Protein AF-A0A9W5U252-F1 (afdb_monomer_lite)

Radius of gyration: 11.84 Å; chains: 1; bounding box: 29×29×25 Å

Organism: NCBI:txid1827502

Secondary structure (DSSP, 8-state):
-EEEEEETTEEEEEEEEEE-TTTSSEEEEEEE-TT--EEEEEEP-TT---GGGGTT--TTT--EEE-HHHHEEEE--

Foldseek 3Di:
DWKWFDELNDIFTWPDWDADPVPRHTQWTWTADPVRAIAIEGADDDPQQCRHVCVPPHPPPDHHYHNRVVGMDDDDD

pLDDT: mean 89.46, std 9.3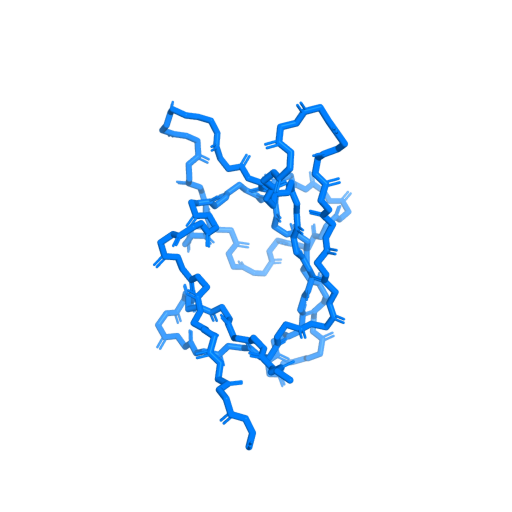3, range [60.31, 97.06]

Structure (mmCIF, N/CA/C/O backbone):
data_AF-A0A9W5U252-F1
#
_entry.id   AF-A0A9W5U252-F1
#
loop_
_atom_site.group_PDB
_atom_site.id
_atom_site.type_symbol
_atom_site.label_atom_id
_atom_site.label_alt_id
_atom_site.label_comp_id
_atom_site.label_asym_id
_atom_site.label_entity_id
_atom_site.label_seq_id
_atom_site.pdbx_PDB_ins_code
_atom_site.Cartn_x
_atom_site.Cartn_y
_atom_site.Cartn_z
_atom_site.occupancy
_atom_site.B_iso_or_equiv
_atom_site.auth_seq_id
_atom_site.auth_comp_id
_atom_site.auth_asym_id
_atom_site.auth_atom_id
_atom_site.pdbx_PDB_model_num
ATOM 1 N N . MET A 1 1 ? -5.179 -14.147 5.352 1.00 80.81 1 MET A N 1
ATOM 2 C CA . MET A 1 1 ? -4.112 -13.160 5.611 1.00 80.81 1 MET A CA 1
ATOM 3 C C . MET A 1 1 ? -4.624 -11.786 5.214 1.00 80.81 1 MET A C 1
ATOM 5 O O . MET A 1 1 ? -5.122 -11.644 4.101 1.00 80.81 1 MET A O 1
ATOM 9 N N . ARG A 1 2 ? -4.591 -10.821 6.134 1.00 90.38 2 ARG A N 1
ATOM 10 C CA . ARG A 1 2 ? -4.942 -9.415 5.870 1.00 90.38 2 ARG A CA 1
ATOM 11 C C . ARG A 1 2 ? -3.660 -8.587 5.835 1.00 90.38 2 ARG A C 1
ATOM 13 O O . ARG A 1 2 ? -2.634 -9.025 6.348 1.00 90.38 2 ARG A O 1
ATOM 20 N N . ALA A 1 3 ? -3.715 -7.417 5.213 1.00 95.44 3 ALA A N 1
ATOM 21 C CA . ALA A 1 3 ? -2.599 -6.487 5.184 1.00 95.44 3 ALA A CA 1
ATOM 22 C C . ALA A 1 3 ? -3.071 -5.097 5.595 1.00 95.44 3 ALA A C 1
ATOM 24 O O . ALA A 1 3 ? -4.177 -4.679 5.248 1.00 95.44 3 ALA A O 1
ATOM 25 N N . LYS A 1 4 ? -2.212 -4.379 6.308 1.00 96.81 4 LYS A N 1
ATOM 26 C CA . LYS A 1 4 ? -2.363 -2.955 6.594 1.00 96.81 4 LYS A CA 1
ATOM 27 C C . LYS A 1 4 ? -1.180 -2.192 6.021 1.00 96.81 4 LYS A C 1
ATOM 29 O O . LYS A 1 4 ? -0.090 -2.747 5.916 1.00 96.81 4 LYS A O 1
ATOM 34 N N . ILE A 1 5 ? -1.375 -0.925 5.679 1.00 96.31 5 ILE A N 1
ATOM 35 C CA . ILE A 1 5 ? -0.283 0.004 5.380 1.00 96.31 5 ILE A CA 1
ATOM 36 C C . ILE A 1 5 ? -0.184 1.060 6.476 1.00 96.31 5 ILE A C 1
ATOM 38 O O . ILE A 1 5 ? -1.191 1.644 6.872 1.00 96.31 5 ILE A O 1
ATOM 42 N N . LYS A 1 6 ? 1.041 1.329 6.937 1.00 96.81 6 LYS A N 1
ATOM 43 C CA . LYS A 1 6 ? 1.344 2.431 7.850 1.00 96.81 6 LYS A CA 1
ATOM 44 C C . LYS A 1 6 ? 1.816 3.673 7.086 1.00 96.81 6 LYS A C 1
ATOM 46 O O . LYS A 1 6 ? 2.892 3.674 6.480 1.00 96.81 6 LYS A O 1
ATOM 51 N N . VAL A 1 7 ? 1.015 4.735 7.130 1.00 95.19 7 VAL A N 1
ATOM 52 C CA . VAL A 1 7 ? 1.291 6.042 6.505 1.00 95.19 7 VAL A CA 1
ATOM 53 C C . VAL A 1 7 ? 0.538 7.148 7.253 1.00 95.19 7 VAL A C 1
ATOM 55 O O . VAL A 1 7 ? -0.480 6.883 7.890 1.00 95.19 7 VAL A O 1
ATOM 58 N N . TRP A 1 8 ? 1.037 8.386 7.238 1.00 95.31 8 TRP A N 1
ATOM 59 C CA . TRP A 1 8 ? 0.386 9.543 7.876 1.00 95.31 8 TRP A CA 1
ATOM 60 C C . TRP A 1 8 ? 0.114 9.341 9.372 1.00 95.31 8 TRP A C 1
ATOM 62 O O . TRP A 1 8 ? -0.903 9.788 9.906 1.00 95.31 8 TRP A O 1
ATOM 72 N N . GLY A 1 9 ? 1.006 8.610 10.044 1.00 94.62 9 GLY A N 1
ATOM 73 C CA . GLY A 1 9 ? 0.887 8.283 11.465 1.00 94.62 9 GLY A CA 1
ATOM 74 C C . GLY A 1 9 ? -0.237 7.301 11.823 1.00 94.62 9 GLY A C 1
ATOM 75 O O . GLY A 1 9 ? -0.483 7.099 13.009 1.00 94.62 9 GLY A O 1
ATOM 76 N N . LYS A 1 10 ? -0.905 6.682 10.841 1.00 96.06 10 LYS A N 1
ATOM 77 C CA . LYS A 1 10 ? -2.008 5.729 11.042 1.00 96.06 10 LYS A CA 1
ATOM 78 C C . LYS A 1 10 ? -1.780 4.432 10.265 1.00 96.06 10 LYS A C 1
ATOM 80 O O . LYS A 1 10 ? -0.893 4.346 9.416 1.00 96.06 10 LYS A O 1
ATOM 85 N N . GLU A 1 11 ? -2.585 3.424 10.579 1.00 97.00 11 GLU A N 1
ATOM 86 C CA . GLU A 1 11 ? -2.667 2.171 9.832 1.00 97.00 11 GLU A CA 1
ATOM 87 C C . GLU A 1 11 ? -3.999 2.104 9.090 1.00 97.00 11 GLU A C 1
ATOM 89 O O . GLU A 1 11 ? -5.049 2.358 9.680 1.00 97.00 11 GLU A O 1
ATOM 94 N N . TYR A 1 12 ? -3.951 1.722 7.819 1.00 96.69 12 TYR A N 1
ATOM 95 C CA . TYR A 1 12 ? -5.132 1.562 6.977 1.00 96.69 12 TYR A CA 1
ATOM 96 C C . TYR A 1 12 ? -5.205 0.141 6.448 1.00 96.69 12 TYR A C 1
ATOM 98 O O . TYR A 1 12 ? -4.179 -0.451 6.106 1.00 96.69 12 TYR A O 1
ATOM 106 N N . LEU A 1 13 ? -6.417 -0.406 6.375 1.00 97.06 13 LEU A N 1
ATOM 107 C CA . LEU A 1 13 ? -6.644 -1.719 5.785 1.00 97.06 13 LEU A CA 1
ATOM 108 C C . LEU A 1 13 ? -6.352 -1.657 4.283 1.00 97.06 13 LEU A C 1
ATOM 110 O O . LEU A 1 13 ? -6.895 -0.816 3.573 1.00 97.06 13 LEU A O 1
ATOM 114 N N . VAL A 1 14 ? -5.509 -2.564 3.800 1.00 96.88 14 VAL A N 1
ATOM 115 C CA . VAL A 1 14 ? -5.238 -2.695 2.369 1.00 96.88 14 VAL A CA 1
ATOM 116 C C . VAL A 1 14 ? -6.403 -3.421 1.706 1.00 96.88 14 VAL A C 1
ATOM 118 O O . VAL A 1 14 ? -6.749 -4.537 2.092 1.00 96.88 14 VAL A O 1
ATOM 121 N N . GLU A 1 15 ? -6.986 -2.793 0.688 1.00 96.12 15 GLU A N 1
ATOM 122 C CA . GLU A 1 15 ? -8.118 -3.335 -0.071 1.00 96.12 15 GLU A CA 1
ATOM 123 C C . GLU A 1 15 ? -7.659 -4.169 -1.271 1.00 96.12 15 GLU A C 1
ATOM 125 O O . GLU A 1 15 ? -8.294 -5.162 -1.623 1.00 96.12 15 GLU A O 1
ATOM 130 N N . SER A 1 16 ? -6.545 -3.781 -1.902 1.00 95.44 16 SER A N 1
ATOM 131 C CA . SER A 1 16 ? -5.980 -4.490 -3.052 1.00 95.44 16 SER A CA 1
ATOM 132 C C . SER A 1 16 ? -4.459 -4.392 -3.095 1.00 95.44 16 SER A C 1
ATOM 134 O O . SER A 1 16 ? -3.871 -3.385 -2.696 1.00 95.44 16 SER A O 1
ATOM 136 N N . ILE A 1 17 ? -3.823 -5.446 -3.613 1.00 95.00 17 ILE A N 1
ATOM 137 C CA . ILE A 1 17 ? -2.377 -5.535 -3.822 1.00 95.00 17 ILE A CA 1
ATOM 138 C C . ILE A 1 17 ? -2.120 -5.976 -5.261 1.00 95.00 17 ILE A C 1
ATOM 140 O O . ILE A 1 17 ? -2.476 -7.085 -5.665 1.00 95.00 17 ILE A O 1
ATOM 144 N N . GLY A 1 18 ? -1.457 -5.114 -6.026 1.00 95.00 18 GLY A N 1
ATOM 145 C CA . GLY A 1 18 ? -0.971 -5.412 -7.364 1.00 95.00 18 GLY A CA 1
ATOM 146 C C . GLY A 1 18 ? 0.474 -5.894 -7.330 1.00 95.00 18 GLY A C 1
ATOM 147 O O . GLY A 1 18 ? 1.345 -5.237 -6.759 1.00 95.00 18 GLY A O 1
ATOM 148 N N . TRP A 1 19 ? 0.751 -7.018 -7.988 1.00 94.75 19 TRP A N 1
ATOM 149 C CA . TRP A 1 19 ? 2.081 -7.630 -8.044 1.00 94.75 19 TRP A CA 1
ATOM 150 C C . TRP A 1 19 ? 2.736 -7.427 -9.412 1.00 94.75 19 TRP A C 1
ATOM 152 O O . TRP A 1 19 ? 2.105 -7.569 -10.460 1.00 94.75 19 TRP A O 1
ATOM 162 N N . SER A 1 20 ? 4.034 -7.133 -9.416 1.00 92.44 20 SER A N 1
ATOM 163 C CA . SER A 1 20 ? 4.851 -7.113 -10.627 1.00 92.44 20 SER A CA 1
ATOM 164 C C . SER A 1 20 ? 5.089 -8.544 -11.105 1.00 92.44 20 SER A C 1
ATOM 166 O O . SER A 1 20 ? 5.798 -9.303 -10.448 1.00 92.44 20 SER A O 1
ATOM 168 N N . LYS A 1 21 ? 4.570 -8.902 -12.287 1.00 92.31 21 LYS A N 1
ATOM 169 C CA . LYS A 1 21 ? 4.803 -10.232 -12.887 1.00 92.31 21 LYS A CA 1
ATOM 170 C C . LYS A 1 21 ? 6.287 -10.549 -13.094 1.00 92.31 21 LYS A C 1
ATOM 172 O O . LYS A 1 21 ? 6.674 -11.704 -12.997 1.00 92.31 21 LYS A O 1
ATOM 177 N N . ALA A 1 22 ? 7.106 -9.535 -13.378 1.00 92.69 22 ALA A N 1
ATOM 178 C CA . ALA A 1 22 ? 8.525 -9.717 -13.674 1.00 92.69 22 ALA A CA 1
ATOM 179 C C . ALA A 1 22 ? 9.368 -10.013 -12.423 1.00 92.69 22 ALA A C 1
ATOM 181 O O . ALA A 1 22 ? 10.329 -10.768 -12.498 1.00 92.69 22 ALA A O 1
ATOM 182 N N . SER A 1 23 ? 9.029 -9.405 -11.282 1.00 90.75 23 SER A N 1
ATOM 183 C CA . SER A 1 23 ? 9.840 -9.503 -10.058 1.00 90.75 23 SER A CA 1
ATOM 184 C C . SER A 1 23 ? 9.187 -10.303 -8.933 1.00 90.75 23 SER A C 1
ATOM 186 O O . SER A 1 23 ? 9.849 -10.588 -7.940 1.00 90.75 23 SER A O 1
ATOM 188 N N . GLY A 1 24 ? 7.890 -10.609 -9.039 1.00 90.81 24 GLY A N 1
ATOM 189 C CA . GLY A 1 24 ? 7.106 -11.200 -7.952 1.00 90.81 24 GLY A CA 1
ATOM 190 C C . GLY A 1 24 ? 6.939 -10.277 -6.740 1.00 90.81 24 GLY A C 1
ATOM 191 O O . GLY A 1 24 ? 6.452 -10.713 -5.704 1.00 90.81 24 GLY A O 1
ATOM 192 N N . ARG A 1 25 ? 7.348 -9.005 -6.842 1.00 91.44 25 ARG A N 1
ATOM 193 C CA . ARG A 1 25 ? 7.256 -8.018 -5.760 1.00 91.44 25 ARG A CA 1
ATOM 194 C C . ARG A 1 25 ? 6.003 -7.164 -5.904 1.00 91.44 25 ARG A C 1
ATOM 196 O O . ARG A 1 25 ? 5.465 -7.019 -7.002 1.00 91.44 25 ARG A O 1
ATOM 203 N N . ILE A 1 26 ? 5.575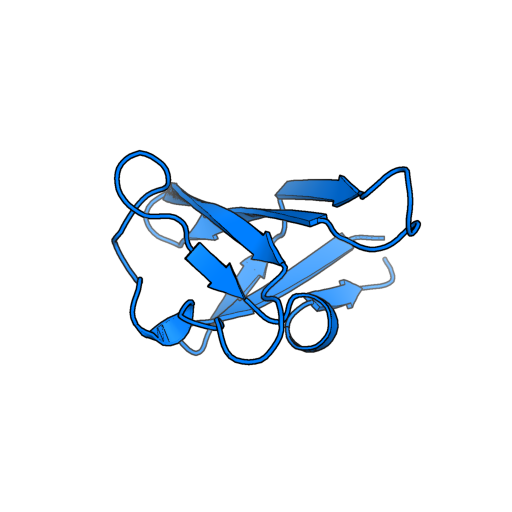 -6.557 -4.803 1.00 92.81 26 ILE A N 1
ATOM 204 C CA . ILE A 1 26 ? 4.453 -5.614 -4.793 1.00 92.81 26 ILE A CA 1
ATOM 205 C C . ILE A 1 26 ? 4.787 -4.432 -5.712 1.00 92.81 26 ILE A C 1
ATOM 207 O O . ILE A 1 26 ? 5.870 -3.856 -5.618 1.00 92.81 26 ILE A O 1
ATOM 211 N N . ALA A 1 27 ? 3.873 -4.102 -6.620 1.00 93.75 27 ALA A N 1
ATOM 212 C CA . ALA A 1 27 ? 3.984 -2.989 -7.559 1.00 93.75 27 ALA A CA 1
ATOM 213 C C . ALA A 1 27 ? 3.141 -1.787 -7.121 1.00 93.75 27 ALA A C 1
ATOM 215 O O . ALA A 1 27 ? 3.580 -0.650 -7.270 1.00 93.75 27 ALA A O 1
ATOM 216 N N . HIS A 1 28 ? 1.947 -2.037 -6.589 1.00 93.88 28 HIS A N 1
ATOM 217 C CA . HIS A 1 28 ? 1.084 -1.015 -6.010 1.00 93.88 28 HIS A CA 1
ATOM 218 C C . HIS A 1 28 ? 0.126 -1.630 -4.990 1.00 93.88 28 HIS A C 1
ATOM 220 O O . HIS A 1 28 ? -0.122 -2.836 -5.014 1.00 93.88 28 HIS A O 1
ATOM 226 N N . ILE A 1 29 ? -0.438 -0.794 -4.127 1.00 95.38 29 ILE A N 1
ATOM 227 C CA . ILE A 1 29 ? -1.571 -1.145 -3.271 1.00 95.38 29 ILE A CA 1
ATOM 228 C C . ILE A 1 29 ? -2.644 -0.067 -3.351 1.00 95.38 29 ILE A C 1
ATOM 230 O O . ILE A 1 29 ? -2.345 1.074 -3.707 1.00 95.38 29 ILE A O 1
ATOM 234 N N . SER A 1 30 ? -3.862 -0.415 -2.955 1.00 95.50 30 SER A N 1
ATOM 235 C CA . SER A 1 30 ? -4.920 0.562 -2.724 1.00 95.50 30 SER A CA 1
ATOM 236 C C . SER A 1 30 ? -5.565 0.393 -1.359 1.00 95.50 30 SER A C 1
ATOM 238 O O . SER A 1 30 ? -5.651 -0.717 -0.826 1.00 95.50 30 SER A O 1
ATOM 240 N N . PHE A 1 31 ? -6.009 1.510 -0.801 1.00 95.69 31 PHE A N 1
ATOM 241 C CA . PHE A 1 31 ? -6.706 1.584 0.475 1.00 95.69 31 PHE A CA 1
ATOM 242 C C . PHE A 1 31 ? -7.540 2.864 0.528 1.00 95.69 31 PHE A C 1
ATOM 244 O O . PHE A 1 31 ? -7.370 3.765 -0.302 1.00 95.69 31 PHE A O 1
ATOM 251 N N . ARG A 1 32 ? -8.414 2.939 1.528 1.00 95.44 32 ARG A N 1
ATOM 252 C CA . ARG A 1 32 ? -9.167 4.145 1.860 1.00 95.44 32 ARG A CA 1
ATOM 253 C C . ARG A 1 32 ? -8.781 4.665 3.230 1.00 95.44 32 ARG A C 1
ATOM 255 O O . ARG A 1 32 ? -8.417 3.882 4.113 1.00 95.44 32 ARG A O 1
ATOM 262 N N . ASP A 1 33 ? -8.824 5.980 3.384 1.00 94.50 33 ASP A N 1
ATOM 263 C CA . ASP A 1 33 ? -8.630 6.616 4.683 1.00 94.50 33 ASP A CA 1
ATOM 264 C C . ASP A 1 33 ? -9.944 6.726 5.478 1.00 94.50 33 ASP A C 1
ATOM 266 O O . ASP A 1 33 ? -10.985 6.192 5.092 1.00 94.50 33 ASP A O 1
ATOM 270 N N . GLU A 1 34 ? -9.898 7.395 6.632 1.00 94.19 34 GLU A N 1
ATOM 271 C CA . GLU A 1 34 ? -11.068 7.603 7.491 1.00 94.19 34 GLU A CA 1
ATOM 272 C C . GLU A 1 34 ? -12.191 8.453 6.872 1.00 94.19 34 GLU A C 1
ATOM 274 O O . GLU A 1 34 ? -13.299 8.462 7.411 1.00 94.19 34 GLU A O 1
ATOM 279 N N . LEU A 1 35 ? -11.911 9.184 5.790 1.00 93.75 35 LEU A N 1
ATOM 280 C CA . LEU A 1 35 ? -12.865 10.027 5.067 1.00 93.75 35 LEU A CA 1
ATOM 281 C C . LEU A 1 35 ? -13.403 9.342 3.803 1.00 93.75 35 LEU A C 1
ATOM 283 O O . LEU A 1 35 ? -14.119 9.978 3.034 1.00 93.75 35 LEU A O 1
ATOM 287 N N . ASP A 1 36 ? -13.101 8.052 3.619 1.00 92.44 36 ASP A N 1
ATOM 288 C CA . ASP A 1 36 ? -13.426 7.258 2.428 1.00 92.44 36 ASP A CA 1
ATOM 289 C C . ASP A 1 36 ? -12.664 7.695 1.159 1.00 92.44 36 ASP A C 1
ATOM 291 O O . ASP A 1 36 ? -12.962 7.210 0.063 1.00 92.44 36 ASP A O 1
ATOM 295 N N . ASP A 1 37 ? -11.636 8.548 1.287 1.00 91.88 37 ASP A N 1
ATOM 296 C CA . ASP A 1 37 ? -10.800 8.953 0.156 1.00 91.88 37 ASP A CA 1
ATOM 297 C C . ASP A 1 37 ? -9.964 7.767 -0.332 1.00 91.88 37 ASP A C 1
ATOM 299 O O . ASP A 1 37 ? -9.293 7.080 0.442 1.00 91.88 37 ASP A O 1
ATOM 303 N N . PHE A 1 38 ? -9.995 7.525 -1.644 1.00 92.69 38 PHE A N 1
ATOM 304 C CA . PHE A 1 38 ? -9.313 6.395 -2.265 1.00 92.69 38 PHE A CA 1
ATOM 305 C C . PHE A 1 38 ? -7.896 6.751 -2.717 1.00 92.69 38 PHE A C 1
ATOM 307 O O . PHE A 1 38 ? -7.684 7.681 -3.505 1.00 92.69 38 PHE A O 1
ATOM 314 N N . TYR A 1 39 ? -6.932 5.938 -2.286 1.00 93.50 39 TYR A N 1
ATOM 315 C CA . TYR A 1 39 ? -5.521 6.107 -2.610 1.00 93.50 39 TYR A CA 1
ATOM 316 C C . TYR A 1 39 ? -4.954 4.881 -3.315 1.00 93.50 39 TYR A C 1
ATOM 318 O O . TYR A 1 39 ? -5.267 3.737 -2.983 1.00 93.50 39 TYR A O 1
ATOM 326 N N . VAL A 1 40 ? -4.048 5.141 -4.259 1.00 93.94 40 VAL A N 1
ATOM 327 C C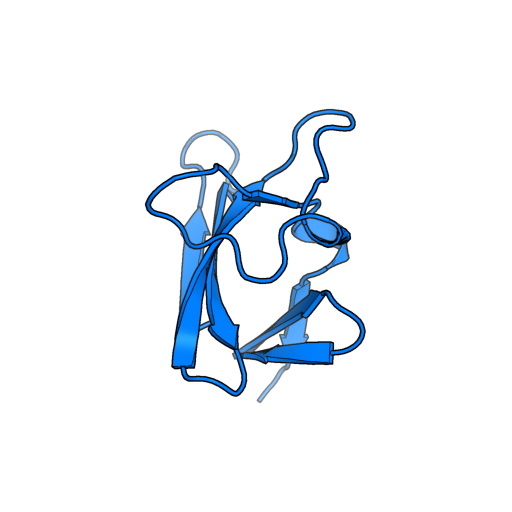A . VAL A 1 40 ? -3.212 4.124 -4.897 1.00 93.94 40 VAL A CA 1
ATOM 328 C C . VAL A 1 40 ? -1.760 4.501 -4.666 1.00 93.94 40 VAL A C 1
ATOM 330 O O . VAL A 1 40 ? -1.309 5.562 -5.093 1.00 93.94 40 VAL A O 1
ATOM 333 N N . PHE A 1 41 ? -1.032 3.639 -3.964 1.00 94.12 41 PHE A N 1
ATOM 334 C CA . PHE A 1 41 ? 0.388 3.827 -3.701 1.00 94.12 41 PHE A CA 1
ATOM 335 C C . PHE A 1 41 ? 1.183 2.887 -4.590 1.00 94.12 41 PHE A C 1
ATOM 337 O O . PHE A 1 41 ? 1.029 1.669 -4.518 1.00 94.12 41 PHE A O 1
ATOM 344 N N . HIS A 1 42 ? 2.062 3.452 -5.402 1.00 93.56 42 HIS A N 1
ATOM 345 C CA . HIS A 1 42 ? 3.007 2.734 -6.236 1.00 93.56 42 HIS A CA 1
ATOM 346 C C . HIS A 1 42 ? 4.287 2.444 -5.457 1.00 93.56 42 HIS A C 1
ATOM 348 O O . HIS A 1 42 ? 4.697 3.200 -4.576 1.00 93.56 42 HIS A O 1
ATOM 354 N N . LYS A 1 43 ? 4.960 1.347 -5.795 1.00 92.56 43 LYS A N 1
ATOM 355 C CA . LYS A 1 43 ? 6.270 1.045 -5.229 1.00 92.56 43 LYS A CA 1
ATOM 356 C C . LYS A 1 43 ? 7.277 2.127 -5.620 1.00 92.56 43 LYS A C 1
ATOM 358 O O . LYS A 1 43 ? 7.501 2.371 -6.804 1.00 92.56 43 LYS A O 1
ATOM 363 N N . ALA A 1 44 ? 7.910 2.734 -4.623 1.00 88.25 44 ALA A N 1
ATOM 364 C CA . ALA A 1 44 ? 9.014 3.656 -4.824 1.00 88.25 44 ALA A CA 1
ATOM 365 C C . ALA A 1 44 ? 10.247 2.918 -5.373 1.00 88.25 44 ALA A C 1
ATOM 367 O O . ALA A 1 44 ? 10.628 1.848 -4.888 1.00 88.25 44 ALA A O 1
ATOM 368 N N . TYR A 1 45 ? 10.910 3.531 -6.352 1.00 77.38 45 TYR A N 1
ATOM 369 C CA . TYR A 1 45 ? 12.264 3.174 -6.773 1.00 77.38 45 TYR A CA 1
ATOM 370 C C . TYR A 1 45 ? 13.226 4.231 -6.226 1.00 77.38 45 TYR A C 1
ATOM 372 O O . TYR A 1 45 ? 12.986 5.424 -6.413 1.00 77.38 45 TYR A O 1
ATOM 380 N N . SER A 1 46 ? 14.264 3.789 -5.503 1.00 65.00 46 SER A N 1
ATOM 381 C CA . SER A 1 46 ? 15.434 4.583 -5.078 1.00 65.00 46 SER A CA 1
ATOM 382 C C . SER A 1 46 ? 15.136 6.064 -4.765 1.00 65.00 46 SER A C 1
ATOM 384 O O . SER A 1 46 ? 15.482 6.944 -5.550 1.00 65.00 46 SER A O 1
ATOM 386 N N . ASN A 1 47 ? 14.519 6.322 -3.603 1.00 66.81 47 ASN A N 1
ATOM 387 C CA . ASN A 1 47 ? 14.258 7.649 -3.000 1.00 66.81 47 ASN A CA 1
ATOM 388 C C . ASN A 1 47 ? 13.043 8.443 -3.509 1.00 66.81 47 ASN A C 1
ATOM 390 O O . ASN A 1 47 ? 12.916 9.622 -3.197 1.00 66.81 47 ASN A O 1
ATOM 394 N N . SER A 1 48 ? 12.118 7.814 -4.229 1.00 80.75 48 SER A N 1
ATOM 395 C CA . SER A 1 48 ? 10.862 8.455 -4.651 1.00 80.75 48 SER A CA 1
ATOM 396 C C . SER A 1 48 ? 9.736 8.403 -3.609 1.00 80.75 48 SER A C 1
ATOM 398 O O . SER A 1 48 ? 8.624 8.785 -3.943 1.00 80.75 48 SER A O 1
ATOM 400 N N . ASP A 1 49 ? 9.978 7.954 -2.368 1.00 90.50 49 ASP A N 1
ATOM 401 C CA . ASP A 1 49 ? 8.920 7.873 -1.345 1.00 90.50 49 ASP A CA 1
ATOM 402 C C . ASP A 1 49 ? 8.400 9.279 -0.997 1.00 90.50 49 ASP A C 1
ATOM 404 O O . ASP A 1 49 ? 9.071 10.065 -0.328 1.00 90.50 49 ASP A O 1
ATOM 408 N N . ASN A 1 50 ? 7.206 9.590 -1.499 1.00 91.50 50 ASN A N 1
ATOM 409 C CA . ASN A 1 50 ? 6.499 10.852 -1.302 1.00 91.50 50 ASN A CA 1
ATOM 410 C C . ASN A 1 50 ? 5.187 10.642 -0.527 1.00 91.50 50 ASN A C 1
ATOM 412 O O . ASN A 1 50 ? 4.384 11.564 -0.405 1.00 91.50 50 ASN A O 1
ATOM 416 N N . ALA A 1 51 ? 4.963 9.439 0.010 1.00 91.62 51 ALA A N 1
ATOM 417 C CA . ALA A 1 51 ? 3.700 9.053 0.620 1.00 91.62 51 ALA A CA 1
ATOM 418 C C . ALA A 1 51 ? 3.273 10.015 1.731 1.00 91.62 51 ALA A C 1
ATOM 420 O O . ALA A 1 51 ? 2.129 10.458 1.757 1.00 91.62 51 ALA A O 1
ATOM 421 N N . GLU A 1 52 ? 4.200 10.398 2.612 1.00 91.75 52 GLU A N 1
ATOM 422 C CA . GLU A 1 52 ? 3.891 11.256 3.762 1.00 91.75 52 GLU A CA 1
ATOM 423 C C . GLU A 1 52 ? 3.485 12.684 3.367 1.00 91.75 52 GLU A C 1
ATOM 425 O O . GLU A 1 52 ? 2.660 13.289 4.047 1.00 91.75 52 GLU A O 1
ATOM 430 N N . SER A 1 53 ? 4.020 13.225 2.267 1.00 90.69 53 SER A N 1
ATOM 431 C CA . SER A 1 53 ? 3.712 14.588 1.812 1.00 90.69 53 SER A CA 1
ATOM 432 C C . SER A 1 53 ? 2.476 14.673 0.912 1.00 90.69 53 SER A C 1
ATOM 434 O O . SER A 1 53 ? 2.001 15.775 0.646 1.00 90.69 53 SER A O 1
ATOM 436 N N . MET A 1 54 ? 1.938 13.535 0.466 1.00 89.75 54 MET A N 1
ATOM 437 C CA . MET A 1 54 ? 0.831 13.457 -0.495 1.00 89.75 54 MET A CA 1
ATOM 438 C C . MET A 1 54 ? -0.547 13.221 0.145 1.00 89.75 54 MET A C 1
ATOM 440 O O . MET A 1 54 ? -1.498 12.881 -0.557 1.00 89.75 54 MET A O 1
ATOM 444 N N . LYS A 1 55 ? -0.709 13.406 1.465 1.00 88.81 55 LYS A N 1
ATOM 445 C CA . LYS A 1 55 ? -2.030 13.262 2.105 1.00 88.81 55 LYS A CA 1
ATOM 446 C C . LYS A 1 55 ? -3.058 14.206 1.462 1.00 88.81 55 LYS A C 1
ATOM 448 O O . LYS A 1 55 ? -2.785 15.393 1.294 1.00 88.81 55 LYS A O 1
ATOM 453 N N . GLY A 1 56 ? -4.236 13.683 1.113 1.00 84.88 56 GLY A N 1
ATOM 454 C CA . GLY A 1 56 ? -5.302 14.437 0.441 1.00 84.88 56 GLY A CA 1
ATOM 455 C C . GLY A 1 56 ? -5.081 14.666 -1.060 1.00 84.88 56 GLY A C 1
ATOM 456 O O . GLY A 1 56 ? -5.927 15.269 -1.718 1.00 84.88 56 GLY A O 1
ATOM 457 N N . LYS A 1 57 ? -3.963 14.196 -1.630 1.00 81.81 57 LYS A N 1
ATOM 458 C CA . LYS A 1 57 ? -3.776 14.095 -3.082 1.00 81.81 57 LYS A CA 1
ATOM 459 C C . LYS A 1 57 ? -4.264 12.721 -3.509 1.00 81.81 57 LYS A C 1
ATOM 461 O O . LYS A 1 57 ? -3.668 11.716 -3.144 1.00 81.81 57 LYS A O 1
ATOM 466 N N . THR A 1 58 ? -5.384 12.660 -4.216 1.00 69.75 58 THR A N 1
ATOM 467 C CA . THR A 1 58 ? -5.969 11.385 -4.646 1.00 69.75 58 THR A CA 1
ATOM 468 C C . THR A 1 58 ? -5.400 10.944 -5.995 1.00 69.75 58 THR A C 1
ATOM 470 O O . THR A 1 58 ? -4.771 11.720 -6.720 1.00 69.75 58 THR A O 1
ATOM 473 N N . ALA A 1 59 ? -5.633 9.675 -6.343 1.00 60.66 59 ALA A N 1
ATOM 474 C CA . ALA A 1 59 ? -5.018 8.973 -7.476 1.00 60.66 59 ALA A CA 1
ATOM 475 C C . ALA A 1 59 ? -5.234 9.607 -8.872 1.00 60.66 59 ALA A C 1
ATOM 477 O O . ALA A 1 59 ? -4.636 9.152 -9.844 1.00 60.66 59 ALA A O 1
ATOM 478 N N . ASN A 1 60 ? -6.070 10.643 -8.991 1.00 60.78 60 ASN A N 1
ATOM 479 C CA . ASN A 1 60 ? -6.401 11.273 -10.269 1.00 60.78 60 ASN A CA 1
ATOM 480 C C . ASN A 1 60 ? -5.443 12.396 -10.692 1.00 60.78 60 ASN A C 1
ATOM 482 O O . ASN A 1 60 ? -5.499 12.804 -11.852 1.00 60.78 60 ASN A O 1
ATOM 486 N N . THR A 1 61 ? -4.587 12.909 -9.802 1.00 60.31 61 THR A N 1
ATOM 487 C CA . THR A 1 61 ? -3.693 14.033 -10.148 1.00 60.31 61 THR A CA 1
ATOM 488 C C . THR A 1 61 ? -2.219 13.758 -9.906 1.00 60.31 61 THR A C 1
ATOM 490 O O . THR A 1 61 ? -1.398 14.256 -10.670 1.00 60.31 61 THR A O 1
ATOM 493 N N . ASP A 1 62 ? -1.869 12.944 -8.907 1.00 71.00 62 ASP A N 1
ATOM 494 C CA . ASP A 1 62 ? -0.481 12.757 -8.493 1.00 71.00 62 ASP A CA 1
ATOM 495 C C . ASP A 1 62 ? -0.180 11.286 -8.179 1.00 71.00 62 ASP A C 1
ATOM 497 O O . ASP A 1 62 ? -0.894 10.631 -7.420 1.00 71.00 62 ASP A O 1
ATOM 501 N N . LEU A 1 63 ? 0.905 10.758 -8.756 1.00 86.44 63 LEU A N 1
ATOM 502 C CA . LEU A 1 63 ? 1.386 9.420 -8.417 1.00 86.44 63 LEU A CA 1
ATOM 503 C C . LEU A 1 63 ? 2.028 9.448 -7.028 1.00 86.44 63 LEU A C 1
ATOM 505 O O . LEU A 1 63 ? 3.041 10.120 -6.799 1.00 86.44 63 LEU A O 1
ATOM 509 N N . ILE A 1 64 ? 1.445 8.679 -6.114 1.00 91.56 64 ILE A N 1
ATOM 510 C CA . ILE A 1 64 ? 1.984 8.487 -4.772 1.00 91.56 64 ILE A CA 1
ATOM 511 C C . ILE A 1 64 ? 2.901 7.274 -4.800 1.00 91.56 64 ILE A C 1
ATOM 513 O O . ILE A 1 64 ? 2.488 6.176 -5.169 1.00 91.56 64 ILE A O 1
ATOM 517 N N . TYR A 1 65 ? 4.148 7.470 -4.408 1.00 92.88 65 TYR A N 1
ATOM 518 C CA . TYR A 1 65 ? 5.175 6.451 -4.323 1.00 92.88 65 TYR A CA 1
ATOM 519 C C . TYR A 1 65 ? 5.525 6.205 -2.861 1.00 92.88 65 TYR A C 1
ATOM 521 O O . TYR A 1 65 ? 5.715 7.137 -2.082 1.00 92.88 65 TYR A O 1
ATOM 529 N N . ALA A 1 66 ? 5.644 4.935 -2.496 1.00 93.38 66 ALA A N 1
ATOM 530 C CA . ALA A 1 66 ? 5.950 4.514 -1.141 1.00 93.38 66 ALA A CA 1
ATOM 531 C C . ALA A 1 66 ? 6.886 3.304 -1.144 1.00 93.38 66 ALA A C 1
ATOM 533 O O . ALA A 1 66 ? 6.801 2.434 -2.018 1.00 93.38 66 ALA A O 1
ATOM 534 N N . ASP A 1 67 ? 7.752 3.196 -0.140 1.00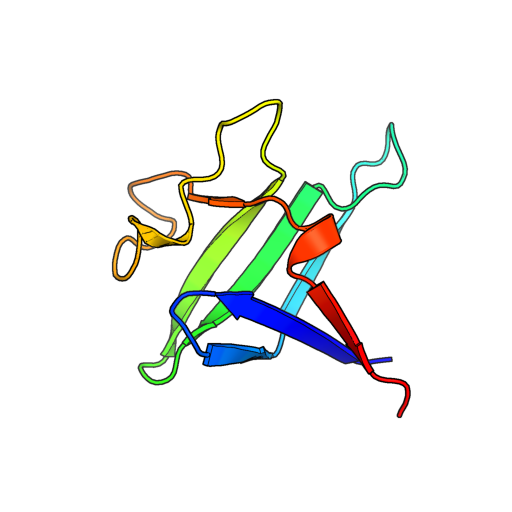 93.50 67 ASP A N 1
ATOM 535 C CA . ASP A 1 67 ? 8.459 1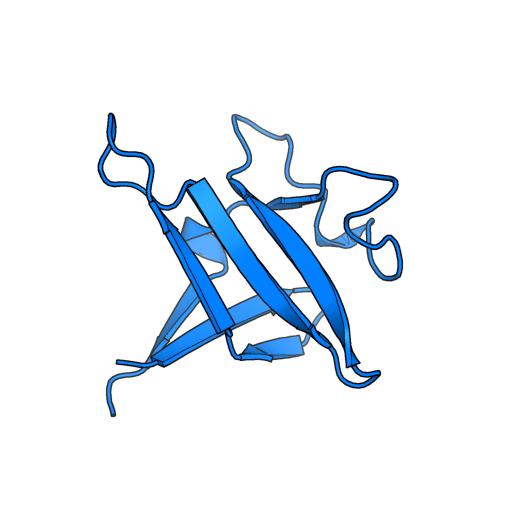.948 0.145 1.00 93.50 67 ASP A CA 1
ATOM 536 C C . ASP A 1 67 ? 7.483 0.923 0.754 1.00 93.50 67 ASP A C 1
ATOM 538 O O . ASP A 1 67 ? 7.348 0.779 1.972 1.00 93.50 67 ASP A O 1
ATOM 542 N N . LEU A 1 68 ? 6.738 0.244 -0.121 1.00 92.56 68 LEU A N 1
ATOM 543 C CA . LEU A 1 68 ? 5.658 -0.671 0.258 1.00 92.56 68 LEU A CA 1
ATOM 544 C C . LEU A 1 68 ? 6.152 -1.852 1.103 1.00 92.56 68 LEU A C 1
ATOM 546 O O . LEU A 1 68 ? 5.435 -2.305 1.989 1.00 92.56 68 LEU A O 1
ATOM 550 N N . GLU A 1 69 ? 7.381 -2.321 0.882 1.00 88.00 69 GLU A N 1
ATOM 551 C CA . GLU A 1 69 ? 7.948 -3.447 1.637 1.00 88.00 69 GLU A CA 1
ATOM 552 C C . GLU A 1 69 ? 8.221 -3.080 3.103 1.00 88.00 69 GLU A C 1
ATOM 554 O O . GLU A 1 69 ? 8.145 -3.946 3.969 1.00 88.00 69 GLU A O 1
ATOM 559 N N . LYS A 1 70 ? 8.485 -1.800 3.400 1.00 90.31 70 LYS A N 1
ATOM 560 C CA . LYS A 1 70 ? 8.690 -1.317 4.776 1.00 90.31 70 LYS A CA 1
ATOM 561 C C . LYS A 1 70 ? 7.408 -0.893 5.483 1.00 90.31 70 LYS A C 1
ATOM 563 O O . LYS A 1 70 ? 7.392 -0.808 6.708 1.00 90.31 70 LYS A O 1
ATOM 568 N N . ARG A 1 71 ? 6.367 -0.550 4.724 1.00 93.44 71 ARG A N 1
ATOM 569 C CA . ARG A 1 71 ? 5.137 0.059 5.255 1.00 93.44 71 ARG A CA 1
ATOM 570 C C . ARG A 1 71 ? 3.989 -0.933 5.409 1.00 93.44 71 ARG A C 1
ATOM 572 O O . ARG A 1 71 ? 3.047 -0.630 6.140 1.00 93.44 71 ARG A O 1
ATOM 579 N N . ILE A 1 72 ? 4.043 -2.078 4.726 1.00 94.81 72 ILE A N 1
ATOM 580 C CA . ILE A 1 72 ? 3.008 -3.110 4.814 1.00 94.81 72 ILE A CA 1
ATOM 581 C C . ILE A 1 72 ? 3.238 -3.993 6.039 1.00 9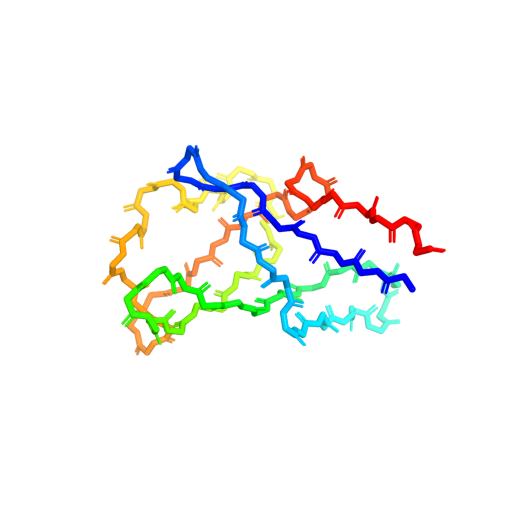4.81 72 ILE A C 1
ATOM 583 O O . ILE A 1 72 ? 4.329 -4.512 6.264 1.00 94.81 72 ILE A O 1
ATOM 587 N N . ILE A 1 73 ? 2.169 -4.188 6.801 1.00 95.50 73 ILE A N 1
ATOM 588 C CA . ILE A 1 73 ? 2.095 -5.070 7.959 1.00 95.50 73 ILE A CA 1
ATOM 589 C C . ILE A 1 73 ? 1.146 -6.207 7.586 1.00 95.50 73 ILE A C 1
ATOM 591 O O . ILE A 1 73 ? -0.018 -5.966 7.262 1.00 95.50 73 ILE A O 1
ATOM 595 N N . TRP A 1 74 ? 1.649 -7.438 7.607 1.00 94.12 74 TRP A N 1
ATOM 596 C CA . TRP A 1 74 ? 0.851 -8.636 7.356 1.00 94.12 74 TRP A CA 1
ATOM 597 C C . TRP A 1 74 ? 0.285 -9.165 8.668 1.00 94.12 74 TRP A C 1
ATOM 599 O O . TRP A 1 74 ? 1.022 -9.349 9.633 1.00 94.12 74 TRP A O 1
ATOM 609 N N . GLU A 1 75 ? -1.017 -9.427 8.687 1.00 92.25 75 GLU A N 1
ATOM 610 C CA . GLU A 1 75 ? -1.710 -10.005 9.833 1.00 92.25 75 GLU A CA 1
ATOM 611 C C . GLU A 1 75 ? -2.174 -11.425 9.481 1.00 92.25 75 GLU A C 1
ATOM 613 O O . GLU A 1 75 ? -2.947 -11.648 8.530 1.00 92.25 75 GLU A O 1
ATOM 618 N N . GLU A 1 76 ? -1.677 -12.394 10.251 1.00 81.31 76 GLU A N 1
ATOM 619 C CA . GLU A 1 76 ? -2.243 -13.738 10.300 1.00 81.31 76 GLU A CA 1
ATOM 620 C C . GLU A 1 76 ? -3.582 -13.664 11.040 1.00 81.31 76 GLU A C 1
ATOM 622 O O . GLU A 1 76 ? -3.700 -13.022 12.083 1.00 81.31 76 GLU A O 1
ATOM 627 N N . SER A 1 77 ? -4.613 -14.231 10.418 1.00 65.00 77 SER A N 1
ATOM 628 C CA . SER A 1 77 ? -5.985 -14.257 10.932 1.00 65.00 77 SER A CA 1
ATOM 629 C C . SER A 1 77 ? -6.194 -15.400 11.904 1.00 65.00 77 SER A C 1
ATOM 631 O O . SER A 1 77 ? -5.744 -16.504 11.520 1.00 65.00 77 SER A O 1
#

Sequence (77 aa):
MRAKIKVWGKEYLVESIGWSKASGRIAHISFRDELDDFYVFHKAYSNSDNAESMKGKTANTDLIYADLEKRIIWEES